Protein AF-A0A7X8SPI5-F1 (afdb_monomer_lite)

Radius of gyration: 16.57 Å; chains: 1; bounding box: 33×51×48 Å

Sequence (127 aa):
MKYSSLLLFLLISLSTVAQKKVIDFYYDGGRLSNGDDMVYDLLGDVNIHTPECVLTYIREQSTMKLDFIDDDLKEYNESLENLEAYLVEGEPEIVWRVKKDKSIFVRVYERDGQIYFAWHGRSFEVD

Structure (mmCIF, N/CA/C/O backbone):
data_AF-A0A7X8SPI5-F1
#
_entry.id   AF-A0A7X8SPI5-F1
#
loop_
_atom_site.group_PDB
_atom_site.id
_atom_site.type_symbol
_atom_site.label_atom_id
_atom_site.label_alt_id
_atom_site.label_comp_id
_atom_site.label_asym_id
_atom_site.label_entity_id
_atom_site.label_seq_id
_atom_site.pdbx_PDB_ins_code
_atom_site.Cartn_x
_atom_site.Cartn_y
_atom_site.Cartn_z
_atom_site.occupancy
_atom_site.B_iso_or_equiv
_atom_site.auth_seq_id
_atom_site.auth_comp_id
_atom_site.auth_asym_id
_atom_site.auth_atom_id
_atom_site.pdbx_PDB_model_num
ATOM 1 N N . MET A 1 1 ? -15.936 -35.532 27.360 1.00 39.00 1 MET A N 1
ATOM 2 C CA . MET A 1 1 ? -14.893 -35.107 26.401 1.00 39.00 1 MET A CA 1
ATOM 3 C C . MET A 1 1 ? -14.828 -33.586 26.442 1.00 39.00 1 MET A C 1
ATOM 5 O O . MET A 1 1 ? -15.798 -32.944 26.073 1.00 39.00 1 MET A O 1
ATOM 9 N N . LYS A 1 2 ? -13.769 -33.024 27.040 1.00 47.06 2 LYS A N 1
ATOM 10 C CA . LYS A 1 2 ? -13.609 -31.594 27.369 1.00 47.06 2 LYS A CA 1
ATOM 11 C C . LYS A 1 2 ? -12.467 -30.980 26.546 1.00 47.06 2 LYS A C 1
ATOM 13 O O . LYS A 1 2 ? -11.476 -30.597 27.134 1.00 47.06 2 LYS A O 1
ATOM 18 N N . TYR A 1 3 ? -12.573 -30.901 25.221 1.00 46.88 3 TYR A N 1
ATOM 19 C CA . TYR A 1 3 ? -11.623 -30.129 24.400 1.00 46.88 3 TYR A CA 1
ATOM 20 C C . TYR A 1 3 ? -12.291 -29.698 23.084 1.00 46.88 3 TYR A C 1
ATOM 22 O O . TYR A 1 3 ? -11.971 -30.225 22.029 1.00 46.88 3 TYR A O 1
ATOM 30 N N . SER A 1 4 ? -13.252 -28.769 23.135 1.00 43.62 4 SER A N 1
ATOM 31 C CA . SER A 1 4 ? -13.774 -28.120 21.910 1.00 43.62 4 SER A CA 1
ATOM 32 C C . SER A 1 4 ? -13.802 -26.593 21.965 1.00 43.62 4 SER A C 1
ATOM 34 O O . SER A 1 4 ? -13.942 -25.968 20.925 1.00 43.62 4 SER A O 1
ATOM 36 N N . SER A 1 5 ? -13.594 -25.964 23.127 1.00 47.56 5 SER A N 1
ATOM 37 C CA . SER A 1 5 ? -13.576 -24.493 23.224 1.00 47.56 5 SER A CA 1
ATOM 38 C C . SER A 1 5 ? -12.190 -23.864 23.065 1.00 47.56 5 SER A C 1
ATOM 40 O O . SER A 1 5 ? -12.100 -22.645 22.979 1.00 47.56 5 SER A O 1
ATOM 42 N N . LEU A 1 6 ? -11.113 -24.657 23.008 1.00 40.03 6 LEU A N 1
ATOM 43 C CA . LEU A 1 6 ? -9.755 -24.112 22.873 1.00 40.03 6 LEU A CA 1
ATOM 44 C C . LEU A 1 6 ? -9.386 -23.763 21.419 1.00 40.03 6 LEU A C 1
ATOM 46 O O . LEU A 1 6 ? -8.521 -22.923 21.206 1.00 40.03 6 LEU A O 1
ATOM 50 N N . LEU A 1 7 ? -10.057 -24.357 20.421 1.00 41.19 7 LEU A N 1
ATOM 51 C CA . LEU A 1 7 ? -9.767 -24.086 19.005 1.00 41.19 7 LEU A CA 1
ATOM 52 C C . LEU A 1 7 ? -10.363 -22.761 18.501 1.00 41.19 7 LEU A C 1
ATOM 54 O O . LEU A 1 7 ? -9.842 -22.188 17.552 1.00 41.19 7 LEU A O 1
ATOM 58 N N . LEU A 1 8 ? -11.420 -22.248 19.142 1.00 39.81 8 LEU A N 1
ATOM 59 C CA . LEU A 1 8 ? -12.088 -21.021 18.689 1.00 39.81 8 LEU A CA 1
ATOM 60 C C . LEU A 1 8 ? -11.321 -19.743 19.081 1.00 39.81 8 LEU A C 1
ATOM 62 O O . LEU A 1 8 ? -11.453 -18.727 18.414 1.00 39.81 8 LEU A O 1
ATOM 66 N N . PHE A 1 9 ? -10.483 -19.794 20.123 1.00 42.25 9 PHE A N 1
ATOM 67 C CA . PHE A 1 9 ? -9.658 -18.651 20.543 1.00 42.25 9 PHE A CA 1
ATOM 68 C C . PHE A 1 9 ? -8.334 -18.527 19.776 1.00 42.25 9 PHE A C 1
ATOM 70 O O . PHE A 1 9 ? -7.782 -17.433 19.709 1.00 42.25 9 PHE A O 1
ATOM 77 N N . LEU A 1 10 ? -7.844 -19.612 19.166 1.00 38.88 10 LEU A N 1
ATOM 78 C CA . LEU A 1 10 ? -6.614 -19.595 18.364 1.00 38.88 10 LEU A CA 1
ATOM 79 C C . LEU A 1 10 ? -6.824 -19.013 16.957 1.00 38.88 10 LEU A C 1
ATOM 81 O O . LEU A 1 10 ? -5.903 -18.430 16.395 1.00 38.88 10 LEU A O 1
ATOM 85 N N . LEU A 1 11 ? -8.037 -19.119 16.405 1.00 39.22 11 LEU A N 1
ATOM 86 C CA . LEU A 1 11 ? -8.366 -18.568 15.084 1.00 39.22 11 LEU A CA 1
ATOM 87 C C . LEU A 1 11 ? -8.586 -17.045 15.105 1.00 39.22 11 LEU A C 1
ATOM 89 O O . LEU A 1 11 ? -8.390 -16.391 14.089 1.00 39.22 11 LEU A O 1
ATOM 93 N N . ILE A 1 12 ? -8.927 -16.467 16.262 1.00 48.84 12 ILE A N 1
ATOM 94 C CA . ILE A 1 12 ? -9.118 -15.012 16.415 1.00 48.84 12 ILE A CA 1
ATOM 95 C C . ILE A 1 12 ? -7.776 -14.299 16.666 1.00 48.84 12 ILE A C 1
ATOM 97 O O . ILE A 1 12 ? -7.634 -13.117 16.375 1.00 48.84 12 ILE A O 1
ATOM 101 N N . SER A 1 13 ? -6.759 -14.983 17.206 1.00 46.06 13 SER A N 1
ATOM 102 C CA . SER A 1 13 ? -5.503 -14.317 17.585 1.00 46.06 13 SER A CA 1
ATOM 103 C C . SER A 1 13 ? -4.569 -14.009 16.415 1.00 46.06 13 SER A C 1
ATOM 105 O O . SER A 1 13 ? -3.746 -13.110 16.537 1.00 46.06 13 SER A O 1
ATOM 107 N N . LEU A 1 14 ? -4.664 -14.744 15.304 1.00 49.81 14 LEU A N 1
ATOM 108 C CA . LEU A 1 14 ? -3.844 -14.481 14.113 1.00 49.81 14 LEU A CA 1
ATOM 109 C C . LEU A 1 14 ? -4.407 -13.313 13.295 1.00 49.81 14 LEU A C 1
ATOM 111 O O . LEU A 1 14 ? -3.639 -12.461 12.851 1.00 49.81 14 LEU A O 1
ATOM 115 N N . SER A 1 15 ? -5.738 -13.208 13.189 1.00 58.47 15 SER A N 1
ATOM 116 C CA . SER A 1 15 ? -6.378 -12.106 12.466 1.00 58.47 15 SER A CA 1
ATOM 117 C C . SER A 1 15 ? -6.072 -10.752 13.115 1.00 58.47 15 SER A C 1
ATOM 119 O O . SER A 1 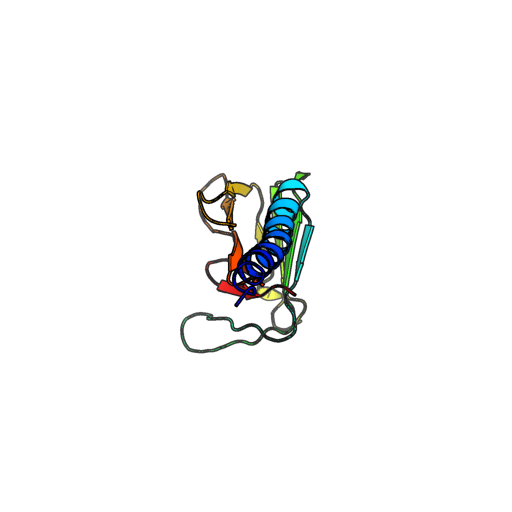15 ? -5.850 -9.775 12.415 1.00 58.47 15 SER A O 1
ATOM 121 N N . THR A 1 16 ? -5.958 -10.664 14.446 1.00 71.00 16 THR A N 1
ATOM 122 C CA . THR A 1 16 ? -5.741 -9.367 15.114 1.00 71.00 16 THR A CA 1
ATOM 123 C C . THR A 1 16 ? -4.385 -8.733 14.822 1.00 71.00 16 THR A C 1
ATOM 125 O O . THR A 1 16 ? -4.307 -7.508 14.796 1.00 71.00 16 THR A O 1
ATOM 128 N N . VAL A 1 17 ? -3.321 -9.509 14.593 1.00 79.88 17 VAL A N 1
ATOM 129 C CA . VAL A 1 17 ? -1.982 -8.944 14.342 1.00 79.88 17 VAL A CA 1
ATOM 130 C C . VAL A 1 17 ? -1.915 -8.320 12.954 1.00 79.88 17 VAL A C 1
ATOM 132 O O . VAL A 1 17 ? -1.510 -7.164 12.826 1.00 79.88 17 VAL A O 1
ATOM 135 N N . ALA A 1 18 ? -2.354 -9.055 11.931 1.00 77.69 18 ALA A N 1
ATOM 136 C CA . ALA A 1 18 ? -2.390 -8.557 10.563 1.00 77.69 18 ALA A CA 1
ATOM 137 C C . ALA A 1 18 ? -3.339 -7.353 10.443 1.00 77.69 18 ALA A C 1
ATOM 139 O O . ALA A 1 18 ? -2.943 -6.300 9.948 1.00 77.69 18 ALA A O 1
ATOM 140 N N . GLN A 1 19 ? -4.536 -7.447 11.027 1.00 79.12 19 GLN A N 1
ATOM 141 C CA . GLN A 1 19 ? -5.499 -6.343 11.085 1.00 79.12 19 GLN A CA 1
ATOM 142 C C . GLN A 1 19 ? -4.941 -5.118 11.813 1.00 79.12 19 GLN A C 1
ATOM 144 O O . GLN A 1 19 ? -5.114 -3.989 11.356 1.00 79.12 19 GLN A O 1
ATOM 149 N N . LYS A 1 20 ? -4.218 -5.322 12.920 1.00 83.50 20 LYS A N 1
ATOM 150 C CA . LYS A 1 20 ? -3.538 -4.234 13.622 1.00 83.50 20 LYS A CA 1
ATOM 151 C C . LYS A 1 20 ? -2.463 -3.594 12.741 1.00 83.50 20 LYS A C 1
ATOM 153 O O . LYS A 1 20 ? -2.427 -2.376 12.679 1.00 83.50 20 LYS A O 1
ATOM 158 N N . LYS A 1 21 ? -1.640 -4.369 12.025 1.00 83.94 21 LYS A N 1
ATOM 159 C CA . LYS A 1 21 ? -0.607 -3.837 11.109 1.00 83.94 21 LYS A CA 1
ATOM 160 C C . LYS A 1 21 ? -1.233 -3.021 9.967 1.00 83.94 21 LYS A C 1
ATOM 162 O O . LYS A 1 21 ? -0.700 -1.969 9.629 1.00 83.94 21 LYS A O 1
ATOM 167 N N . VAL A 1 22 ? -2.393 -3.431 9.441 1.00 83.62 22 VAL A N 1
ATOM 168 C CA . VAL A 1 22 ? -3.172 -2.640 8.466 1.00 83.62 22 VAL A CA 1
ATOM 169 C C . VAL A 1 22 ? -3.635 -1.305 9.071 1.00 83.62 22 VAL A C 1
ATOM 171 O O . VAL A 1 22 ? -3.433 -0.247 8.475 1.00 83.62 22 VAL A O 1
ATOM 174 N N . ILE A 1 23 ? -4.213 -1.335 10.274 1.00 83.81 23 ILE A N 1
ATOM 175 C CA . ILE A 1 23 ? -4.689 -0.134 10.979 1.00 83.81 23 ILE A CA 1
ATOM 176 C C . ILE A 1 23 ? -3.529 0.808 11.337 1.00 83.81 23 ILE A C 1
ATOM 178 O O . ILE 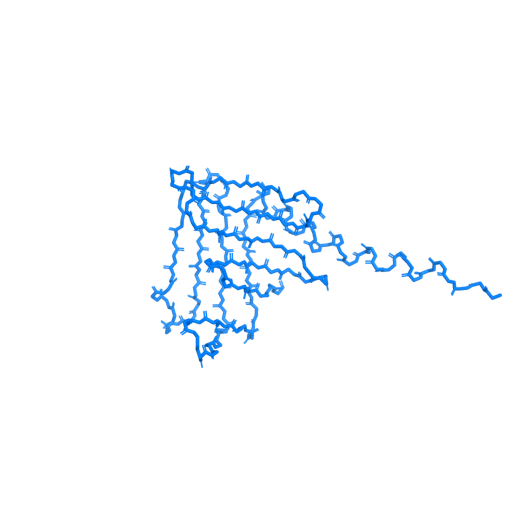A 1 23 ? -3.627 2.015 11.106 1.00 83.81 23 ILE A O 1
ATOM 182 N N . ASP A 1 24 ? -2.431 0.268 11.866 1.00 86.75 24 ASP A N 1
ATOM 183 C CA . ASP A 1 24 ? -1.219 1.017 12.206 1.00 86.75 24 ASP A CA 1
ATOM 184 C C . ASP A 1 24 ? -0.660 1.707 10.950 1.00 86.75 24 ASP A C 1
ATOM 186 O O . ASP A 1 24 ? -0.370 2.898 10.987 1.00 86.75 24 ASP A O 1
ATOM 190 N N . PHE A 1 25 ? -0.605 1.017 9.802 1.00 87.00 25 PHE A N 1
ATOM 191 C CA . PHE A 1 25 ? -0.140 1.605 8.540 1.00 87.00 25 PHE A CA 1
ATOM 192 C C . PHE A 1 25 ? -0.966 2.830 8.115 1.00 87.00 25 PHE A C 1
ATOM 194 O O . PHE A 1 25 ? -0.427 3.791 7.569 1.00 87.00 25 PHE A O 1
ATOM 201 N N . TYR A 1 26 ? -2.271 2.847 8.390 1.00 84.94 26 TYR A N 1
ATOM 202 C CA . TYR A 1 26 ? -3.117 4.007 8.104 1.00 84.94 26 TYR A CA 1
ATOM 203 C C . TYR A 1 26 ? -2.911 5.170 9.073 1.00 84.94 26 TYR A C 1
ATOM 205 O O . TYR A 1 26 ? -2.816 6.323 8.638 1.00 84.94 26 TYR A O 1
ATOM 213 N N . TYR A 1 27 ? -2.856 4.892 10.376 1.00 84.69 27 TYR A N 1
ATOM 214 C CA . TYR A 1 27 ? -2.731 5.944 11.382 1.00 84.69 27 TYR A CA 1
ATOM 215 C C . TYR A 1 27 ? -1.309 6.474 11.517 1.00 84.69 27 TYR A C 1
ATOM 217 O O . TYR A 1 27 ? -1.140 7.666 11.746 1.00 84.69 27 TYR A O 1
ATOM 225 N N . ASP A 1 28 ? -0.291 5.654 11.322 1.00 88.38 28 ASP A N 1
ATOM 226 C CA . ASP A 1 28 ? 1.096 6.054 11.559 1.00 88.38 28 ASP A CA 1
ATOM 227 C C . ASP A 1 28 ? 1.860 6.273 10.247 1.00 88.38 28 ASP A C 1
ATOM 229 O O . ASP A 1 28 ? 2.935 6.874 10.234 1.00 88.38 28 ASP A O 1
ATOM 233 N N . GLY A 1 29 ? 1.277 5.860 9.117 1.00 87.00 29 GLY A N 1
ATOM 234 C CA . GLY A 1 29 ? 2.030 5.683 7.885 1.00 87.00 29 GLY A CA 1
ATOM 235 C C . GLY A 1 29 ? 2.939 4.462 7.988 1.00 87.00 29 GLY A C 1
ATOM 236 O O . GLY A 1 29 ? 2.799 3.619 8.873 1.00 87.00 29 GLY A O 1
ATOM 237 N N . GLY A 1 30 ? 3.906 4.369 7.082 1.00 89.88 30 GLY A N 1
ATOM 238 C CA . GLY A 1 30 ? 4.942 3.348 7.175 1.00 89.88 30 GLY A CA 1
ATOM 239 C C . GLY A 1 30 ? 5.285 2.721 5.841 1.00 89.88 30 GLY A C 1
ATOM 240 O O . GLY A 1 30 ? 5.124 3.332 4.782 1.00 89.88 30 GLY A O 1
ATOM 241 N N . ARG A 1 31 ? 5.819 1.503 5.917 1.00 91.69 31 ARG A N 1
ATOM 242 C CA . ARG A 1 31 ? 6.339 0.748 4.780 1.00 91.69 31 ARG A CA 1
ATOM 243 C C . ARG A 1 31 ? 5.826 -0.684 4.841 1.00 91.69 31 ARG A C 1
ATOM 245 O O . ARG A 1 31 ? 5.898 -1.306 5.899 1.00 91.69 31 ARG A O 1
ATOM 252 N N . LEU A 1 32 ? 5.339 -1.181 3.714 1.00 88.00 32 LEU A N 1
ATOM 253 C CA . LEU A 1 32 ? 5.026 -2.587 3.484 1.00 88.00 32 LEU A CA 1
ATOM 254 C C . LEU A 1 32 ? 5.891 -3.061 2.322 1.00 88.00 32 LEU A C 1
ATOM 256 O O . LEU A 1 32 ? 6.047 -2.336 1.343 1.00 88.00 32 LEU A O 1
ATOM 260 N N . SER A 1 33 ? 6.464 -4.246 2.443 1.00 85.44 33 SER A N 1
ATOM 261 C CA . SER A 1 33 ? 7.259 -4.880 1.396 1.00 85.44 33 SER A CA 1
ATOM 262 C C . SER A 1 33 ? 6.764 -6.298 1.196 1.00 85.44 33 SER A C 1
ATOM 264 O O . SER A 1 33 ? 6.395 -6.951 2.171 1.00 85.44 33 SER A O 1
ATOM 266 N N . ASN A 1 34 ? 6.766 -6.768 -0.039 1.00 78.56 34 ASN A N 1
ATOM 267 C CA . ASN A 1 34 ? 6.653 -8.197 -0.296 1.00 78.56 34 ASN A CA 1
ATOM 268 C C . ASN A 1 34 ? 8.024 -8.871 -0.293 1.00 78.56 34 ASN A C 1
ATOM 270 O O . ASN A 1 34 ? 9.026 -8.206 -0.568 1.00 78.56 34 ASN A O 1
ATOM 274 N N . GLY A 1 35 ? 8.024 -10.179 -0.054 1.00 62.62 35 GLY A N 1
ATOM 275 C CA . GLY A 1 35 ? 9.136 -11.080 -0.336 1.00 62.62 35 GLY A CA 1
ATOM 276 C C . GLY A 1 35 ? 9.033 -11.786 -1.685 1.00 62.62 35 GLY A C 1
ATOM 277 O O . GLY A 1 35 ? 8.072 -11.593 -2.435 1.00 62.62 35 GLY A O 1
ATOM 278 N N . ASP A 1 36 ? 10.046 -12.623 -1.931 1.00 50.00 36 ASP A N 1
ATOM 279 C CA . ASP A 1 36 ? 10.581 -13.140 -3.207 1.00 50.00 36 ASP A CA 1
ATOM 280 C C . ASP A 1 36 ? 9.615 -13.733 -4.257 1.00 50.00 36 ASP A C 1
ATOM 282 O O . ASP A 1 36 ? 10.063 -14.071 -5.350 1.00 50.00 36 ASP A O 1
ATOM 286 N N . ASP A 1 37 ? 8.310 -13.851 -4.011 1.00 50.62 37 ASP A N 1
ATOM 287 C CA . ASP A 1 37 ? 7.380 -14.422 -4.988 1.00 50.62 37 ASP A CA 1
ATOM 288 C C . ASP A 1 37 ? 6.028 -13.704 -5.002 1.00 50.62 37 ASP A C 1
ATOM 290 O O . ASP A 1 37 ? 5.126 -13.986 -4.214 1.00 50.62 37 ASP A O 1
ATOM 294 N N . MET A 1 38 ? 5.843 -12.815 -5.979 1.00 52.81 38 MET A N 1
ATOM 295 C CA . MET A 1 38 ? 4.527 -12.261 -6.295 1.00 52.81 38 MET A CA 1
ATOM 296 C C . MET A 1 38 ? 4.248 -12.212 -7.787 1.00 52.81 38 MET A C 1
ATOM 298 O O . MET A 1 38 ? 5.079 -11.784 -8.587 1.00 52.81 38 MET A O 1
ATOM 302 N N . VAL A 1 39 ? 3.020 -12.594 -8.138 1.00 49.53 39 VAL A N 1
ATOM 303 C CA . VAL A 1 39 ? 2.529 -12.691 -9.512 1.00 49.53 39 VAL A CA 1
ATOM 304 C C . VAL A 1 39 ? 1.840 -11.393 -9.932 1.00 49.53 39 VAL A C 1
ATOM 306 O O . VAL A 1 39 ? 0.808 -11.014 -9.378 1.00 49.53 39 VAL A O 1
ATOM 309 N N . TYR A 1 40 ? 2.380 -10.734 -10.957 1.00 53.12 40 TYR A N 1
ATOM 310 C CA . TYR A 1 40 ? 1.740 -9.607 -11.635 1.00 53.12 40 TYR A CA 1
ATOM 311 C C . TYR A 1 40 ? 0.919 -10.101 -12.826 1.00 53.12 40 TYR A C 1
ATOM 313 O O . TYR A 1 40 ? 1.456 -10.804 -13.676 1.00 53.12 40 TYR A O 1
ATOM 321 N N . ASP A 1 41 ? -0.331 -9.643 -12.953 1.00 47.59 41 ASP A N 1
ATOM 322 C CA . ASP A 1 41 ? -1.053 -9.678 -14.231 1.00 47.59 41 ASP A CA 1
ATOM 323 C C . ASP A 1 41 ? -0.954 -8.293 -14.896 1.00 47.59 41 ASP A C 1
ATOM 325 O O . ASP A 1 41 ? -1.647 -7.319 -14.563 1.00 47.59 41 ASP A O 1
ATOM 329 N N . LEU A 1 42 ? 0.024 -8.173 -15.791 1.00 51.31 42 LEU A N 1
ATOM 330 C CA . LEU A 1 42 ? 0.249 -7.016 -16.647 1.00 51.31 42 LEU A CA 1
ATOM 331 C C . LEU A 1 42 ? -0.358 -7.330 -18.014 1.00 51.31 42 LEU A C 1
ATOM 333 O O . LEU A 1 42 ? 0.334 -7.729 -18.942 1.00 51.31 42 LEU A O 1
ATOM 337 N N . LEU A 1 43 ? -1.668 -7.114 -18.136 1.00 45.88 43 LEU A N 1
ATOM 338 C CA . LEU A 1 43 ? -2.378 -7.128 -19.419 1.00 45.88 43 LEU A CA 1
ATOM 339 C C . LEU A 1 43 ? -2.474 -8.512 -20.093 1.00 45.88 43 LEU A C 1
ATOM 341 O O . LEU A 1 43 ? -2.490 -8.592 -21.320 1.00 45.88 43 LEU A O 1
ATOM 345 N N . GLY A 1 44 ? -2.662 -9.573 -19.301 1.00 46.50 44 GLY A N 1
ATOM 346 C CA . GLY A 1 44 ? -3.481 -10.705 -19.726 1.00 46.50 44 GLY A CA 1
ATOM 347 C C . GLY A 1 44 ? -2.792 -11.887 -20.395 1.00 46.50 44 GLY A C 1
ATOM 348 O O . GLY A 1 44 ? -3.477 -12.550 -21.158 1.00 46.50 44 GLY A O 1
ATOM 349 N N . ASP A 1 45 ? -1.511 -12.172 -20.127 1.00 47.59 45 ASP A N 1
ATOM 350 C CA . ASP A 1 45 ? -0.952 -13.531 -20.346 1.00 47.59 45 ASP A CA 1
ATOM 351 C C . ASP A 1 45 ? 0.478 -13.760 -19.793 1.00 47.59 45 ASP A C 1
ATOM 353 O O . ASP A 1 45 ? 1.082 -14.802 -20.055 1.00 47.59 45 ASP A O 1
ATOM 357 N N . VAL A 1 46 ? 1.063 -12.831 -19.019 1.00 44.59 46 VAL A N 1
ATOM 358 C CA . VAL A 1 46 ? 2.437 -12.995 -18.504 1.00 44.59 46 VAL A CA 1
ATOM 359 C C . VAL A 1 46 ? 2.503 -12.707 -17.008 1.00 44.59 46 VAL A C 1
ATOM 361 O O . VAL A 1 46 ? 2.409 -11.558 -16.584 1.00 44.59 46 VAL A O 1
ATOM 364 N N . ASN A 1 47 ? 2.722 -13.772 -16.231 1.00 52.16 47 ASN A N 1
ATOM 365 C CA . ASN A 1 47 ? 3.113 -13.703 -14.827 1.00 52.16 47 ASN A CA 1
ATOM 366 C C . ASN A 1 47 ? 4.528 -13.122 -14.751 1.00 52.16 47 ASN A C 1
ATOM 368 O O . ASN A 1 47 ? 5.506 -13.835 -14.980 1.00 52.16 47 ASN A O 1
ATOM 372 N N . ILE A 1 48 ? 4.647 -11.830 -14.462 1.00 49.22 48 ILE A N 1
ATOM 373 C CA . ILE A 1 48 ? 5.948 -11.248 -14.128 1.00 49.22 48 ILE A CA 1
ATOM 374 C C . ILE A 1 48 ? 6.149 -11.471 -12.633 1.00 49.22 48 ILE A C 1
ATOM 376 O O . ILE A 1 48 ? 5.344 -11.009 -11.826 1.00 49.22 48 ILE A O 1
ATOM 380 N N . HIS A 1 49 ? 7.186 -12.228 -12.284 1.00 56.94 49 HIS A N 1
ATOM 381 C CA . HIS A 1 49 ? 7.655 -12.354 -10.910 1.00 56.94 49 HIS A CA 1
ATOM 382 C C . HIS A 1 49 ? 8.487 -11.111 -10.597 1.00 56.94 49 HIS A C 1
ATOM 384 O O . HIS A 1 49 ? 9.448 -10.836 -11.315 1.00 56.94 49 HIS A O 1
ATOM 390 N N . THR A 1 50 ? 8.117 -10.355 -9.561 1.00 61.62 50 THR A N 1
ATOM 391 C CA . THR A 1 50 ? 9.027 -9.357 -8.983 1.00 61.62 50 THR A CA 1
ATOM 392 C C . THR A 1 50 ? 9.591 -9.909 -7.678 1.00 61.62 50 THR A C 1
ATOM 394 O O . THR A 1 50 ? 8.801 -10.397 -6.866 1.00 61.62 50 THR A O 1
ATOM 397 N N . PRO A 1 51 ? 10.910 -9.825 -7.446 1.00 62.41 51 PRO A N 1
ATOM 398 C CA . PRO A 1 51 ? 11.480 -10.247 -6.174 1.00 62.41 51 PRO A CA 1
ATOM 399 C C . PRO A 1 51 ? 11.044 -9.318 -5.034 1.00 62.41 51 PRO A C 1
ATOM 401 O O . PRO A 1 51 ? 10.712 -9.781 -3.952 1.00 62.41 51 PRO A O 1
ATOM 404 N N . GLU A 1 52 ? 10.978 -7.999 -5.270 1.00 78.94 52 GLU A N 1
ATOM 405 C CA . GLU A 1 52 ? 10.787 -7.024 -4.189 1.00 78.94 52 GLU A CA 1
ATOM 406 C C . GLU A 1 52 ? 10.153 -5.702 -4.666 1.00 78.94 52 GLU A C 1
ATOM 408 O O . GLU A 1 52 ? 10.679 -4.977 -5.520 1.00 78.94 52 GLU A O 1
ATOM 413 N N . CYS A 1 53 ? 9.039 -5.347 -4.035 1.00 84.75 53 CYS A N 1
ATOM 414 C CA . CYS A 1 53 ? 8.300 -4.105 -4.184 1.00 84.75 53 CYS A CA 1
ATOM 415 C C . CYS A 1 53 ? 7.943 -3.543 -2.800 1.00 84.75 53 CYS A C 1
ATOM 417 O O . CYS A 1 53 ? 7.583 -4.265 -1.868 1.00 84.75 53 CYS A O 1
ATOM 419 N N . VAL A 1 54 ? 8.045 -2.224 -2.655 1.00 89.56 54 VAL A N 1
ATOM 420 C CA . VAL A 1 54 ? 7.835 -1.510 -1.399 1.00 89.56 54 VAL A CA 1
ATOM 421 C C . VAL A 1 54 ? 6.753 -0.457 -1.577 1.00 89.56 54 VAL A C 1
ATOM 423 O O . VAL A 1 54 ? 6.907 0.495 -2.341 1.00 89.56 54 VAL A O 1
ATOM 426 N N . LEU A 1 55 ? 5.685 -0.580 -0.793 1.00 91.62 55 LEU A N 1
ATOM 427 C CA . LEU A 1 55 ? 4.676 0.453 -0.627 1.00 91.62 55 LEU A CA 1
ATOM 428 C C . LEU A 1 55 ? 5.026 1.333 0.574 1.00 91.62 55 LEU A C 1
ATOM 430 O O . LEU A 1 55 ? 5.107 0.857 1.706 1.00 91.62 55 LEU A O 1
ATOM 434 N N . THR A 1 56 ? 5.191 2.633 0.348 1.00 94.25 56 THR A N 1
ATOM 435 C CA . THR A 1 56 ? 5.463 3.616 1.405 1.00 94.25 56 THR A CA 1
ATOM 436 C C . THR A 1 56 ? 4.326 4.621 1.502 1.00 94.25 56 THR A C 1
ATOM 438 O O . THR A 1 56 ? 4.022 5.294 0.520 1.00 94.25 56 THR A O 1
ATOM 441 N N . TYR A 1 57 ? 3.739 4.781 2.689 1.00 93.75 57 TYR A N 1
ATOM 442 C CA . TYR A 1 57 ? 2.751 5.823 2.968 1.00 93.75 57 TYR A CA 1
ATOM 443 C C . TYR A 1 57 ? 3.317 6.882 3.915 1.00 93.75 57 TYR A C 1
ATOM 445 O O . TYR A 1 57 ? 3.686 6.587 5.053 1.00 93.75 57 TYR A O 1
ATOM 453 N N . ILE A 1 58 ? 3.344 8.134 3.454 1.00 92.50 58 ILE A N 1
ATOM 454 C CA . ILE A 1 58 ? 3.759 9.296 4.241 1.00 92.50 58 ILE A CA 1
ATOM 455 C C . ILE A 1 58 ? 2.504 10.079 4.631 1.00 92.50 58 ILE A C 1
ATOM 457 O O . ILE A 1 58 ? 2.018 10.936 3.885 1.00 92.50 58 ILE A O 1
ATOM 461 N N . ARG A 1 59 ? 1.972 9.783 5.822 1.00 88.75 59 ARG A N 1
ATOM 462 C CA . ARG A 1 59 ? 0.695 10.327 6.310 1.00 88.75 59 ARG A CA 1
ATOM 463 C C . ARG A 1 59 ? 0.650 11.852 6.314 1.00 88.75 59 ARG A C 1
ATOM 465 O O . ARG A 1 59 ? -0.304 12.430 5.797 1.00 88.75 59 ARG A O 1
ATOM 472 N N . GLU A 1 60 ? 1.682 12.498 6.853 1.00 90.00 60 GLU A N 1
ATOM 473 C CA . GLU A 1 60 ? 1.755 13.965 6.968 1.00 90.00 60 GLU A CA 1
ATOM 474 C C . GLU A 1 60 ? 1.666 14.672 5.610 1.00 90.00 60 GLU A C 1
ATOM 476 O O . GLU A 1 60 ? 1.159 15.787 5.518 1.00 90.00 60 GLU A O 1
ATOM 481 N N . GLN A 1 61 ? 2.115 14.000 4.548 1.00 90.81 61 GLN A N 1
ATOM 482 C CA . GLN A 1 61 ? 2.119 14.521 3.182 1.00 90.81 61 GLN A CA 1
ATOM 483 C C . GLN A 1 61 ? 0.911 14.037 2.370 1.00 90.81 61 GLN A C 1
ATOM 485 O O . GLN A 1 61 ? 0.642 14.559 1.293 1.00 90.81 61 GLN A O 1
ATOM 490 N N . SER A 1 62 ? 0.143 13.068 2.887 1.00 89.31 62 SER A N 1
ATOM 491 C CA . SER A 1 62 ? -0.901 12.365 2.129 1.00 89.31 62 SER A CA 1
ATOM 492 C C . SER A 1 62 ? -0.378 11.816 0.793 1.00 89.31 62 SER A C 1
ATOM 494 O O . SER A 1 62 ? -1.075 11.878 -0.224 1.00 89.31 62 SER A O 1
ATOM 496 N N . THR A 1 63 ? 0.846 11.285 0.825 1.00 92.12 63 THR A N 1
ATOM 497 C CA . THR A 1 63 ? 1.575 10.774 -0.341 1.00 92.12 63 THR A CA 1
ATOM 498 C C . THR A 1 63 ? 1.828 9.287 -0.179 1.00 92.12 63 THR A C 1
ATOM 500 O O . THR A 1 63 ? 2.179 8.833 0.913 1.00 92.12 63 THR A O 1
ATOM 503 N N . MET A 1 64 ? 1.669 8.533 -1.260 1.00 93.44 64 MET A N 1
ATOM 504 C CA . MET A 1 64 ? 1.990 7.115 -1.312 1.00 93.44 64 MET A CA 1
ATOM 505 C C . MET A 1 64 ? 2.904 6.816 -2.486 1.00 93.44 64 MET A C 1
ATOM 507 O O . MET A 1 64 ? 2.705 7.347 -3.574 1.00 93.44 64 MET A O 1
ATOM 511 N N . LYS A 1 65 ? 3.893 5.962 -2.258 1.00 93.00 65 LYS A N 1
ATOM 512 C CA . LYS A 1 65 ? 4.906 5.617 -3.246 1.00 93.00 65 LYS A CA 1
ATOM 513 C C . LYS A 1 65 ? 5.010 4.109 -3.392 1.00 93.00 65 LYS A C 1
ATOM 515 O O . LYS A 1 65 ? 5.042 3.410 -2.380 1.00 93.00 65 LYS A O 1
ATOM 520 N N . LEU A 1 66 ? 5.082 3.653 -4.635 1.00 90.31 66 LEU A N 1
ATOM 521 C CA . LEU A 1 66 ? 5.402 2.287 -5.009 1.00 90.31 66 LEU A CA 1
ATOM 522 C C . LEU A 1 66 ? 6.819 2.266 -5.586 1.00 90.31 66 LEU A C 1
ATOM 524 O O . LEU A 1 66 ? 7.095 2.948 -6.574 1.00 90.31 66 LEU A O 1
ATOM 528 N N . ASP A 1 67 ? 7.704 1.505 -4.954 1.00 90.19 67 ASP A N 1
ATOM 529 C CA . ASP A 1 67 ? 9.089 1.334 -5.381 1.00 90.19 67 ASP A CA 1
ATOM 530 C C . ASP A 1 67 ? 9.375 -0.138 -5.674 1.00 90.19 67 ASP A C 1
ATOM 532 O O . ASP A 1 67 ? 9.331 -0.972 -4.774 1.00 90.19 67 ASP A O 1
ATOM 536 N N . PHE A 1 68 ? 9.726 -0.447 -6.914 1.00 86.31 68 PHE A N 1
ATOM 537 C CA . PHE A 1 68 ? 10.358 -1.698 -7.304 1.00 86.31 68 PHE A CA 1
ATOM 538 C C . PHE A 1 68 ? 11.857 -1.612 -7.023 1.00 86.31 68 PHE A C 1
ATOM 540 O O . PHE A 1 68 ? 12.519 -0.633 -7.393 1.00 86.31 68 PHE A O 1
ATOM 547 N N . ILE A 1 69 ? 12.388 -2.624 -6.337 1.00 83.25 69 ILE A N 1
ATOM 5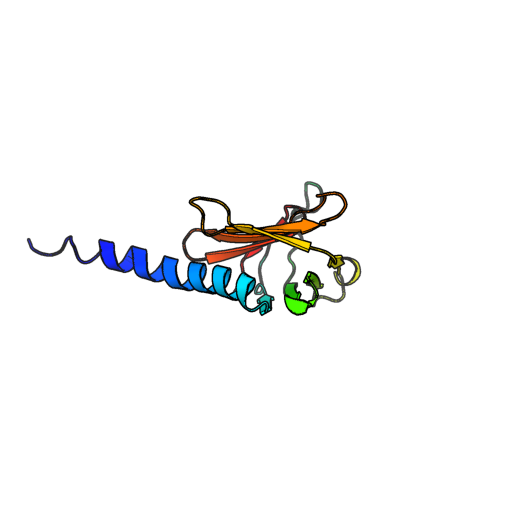48 C CA . ILE A 1 69 ? 13.823 -2.711 -6.042 1.00 83.25 69 ILE A CA 1
ATOM 549 C C . ILE A 1 69 ? 14.589 -3.241 -7.257 1.00 83.25 69 ILE A C 1
ATOM 551 O O . ILE A 1 69 ? 15.702 -2.780 -7.516 1.00 83.25 69 ILE A O 1
ATOM 555 N N . ASP A 1 70 ? 13.967 -4.144 -8.018 1.00 80.12 70 ASP A N 1
ATOM 556 C CA . ASP A 1 70 ? 14.495 -4.681 -9.270 1.00 80.12 70 ASP A CA 1
ATOM 557 C C . ASP A 1 70 ? 14.709 -3.567 -10.308 1.00 80.12 70 ASP A C 1
ATOM 559 O O . ASP A 1 70 ? 13.789 -2.809 -10.634 1.00 80.12 70 ASP A O 1
ATOM 563 N N . ASP A 1 71 ? 15.935 -3.478 -10.827 1.00 77.56 71 ASP A N 1
ATOM 564 C CA . ASP A 1 71 ? 16.341 -2.484 -11.819 1.00 77.56 71 ASP A CA 1
ATOM 565 C C . ASP A 1 71 ? 15.498 -2.568 -13.098 1.00 77.56 71 ASP A C 1
ATOM 567 O O . ASP A 1 71 ? 15.183 -1.524 -13.677 1.00 77.56 71 ASP A O 1
ATOM 571 N N . ASP A 1 72 ? 15.070 -3.772 -13.489 1.00 78.88 72 ASP A N 1
ATOM 572 C CA . ASP A 1 72 ? 14.272 -3.999 -14.698 1.00 78.88 72 ASP A CA 1
ATOM 573 C C . ASP A 1 72 ? 12.835 -3.466 -14.559 1.00 78.88 72 ASP A C 1
ATOM 575 O O . ASP A 1 72 ? 12.148 -3.239 -15.556 1.00 78.88 72 ASP A O 1
ATOM 579 N N . LEU A 1 73 ? 12.381 -3.222 -13.325 1.00 78.38 73 LEU A N 1
ATOM 580 C CA . LEU A 1 73 ? 11.025 -2.764 -13.018 1.00 78.38 73 LEU A CA 1
ATOM 581 C C . LEU A 1 73 ? 10.975 -1.338 -12.455 1.00 78.38 73 LEU A C 1
ATOM 583 O O . LEU A 1 73 ? 9.889 -0.815 -12.202 1.00 78.38 73 LEU A O 1
ATOM 587 N N . LYS A 1 74 ? 12.120 -0.655 -12.324 1.00 82.75 74 LYS A N 1
ATOM 588 C CA . LYS A 1 74 ? 12.187 0.727 -11.814 1.00 82.75 74 LYS A CA 1
ATOM 589 C C . LYS A 1 74 ? 11.362 1.731 -12.614 1.00 82.75 74 LYS A C 1
ATOM 591 O O . LYS A 1 74 ? 10.944 2.746 -12.059 1.00 82.75 74 LYS A O 1
ATOM 596 N N . GLU A 1 75 ? 11.127 1.479 -13.902 1.00 81.69 75 GLU A N 1
ATOM 597 C CA . GLU A 1 75 ? 10.277 2.337 -14.739 1.00 81.69 75 GLU A CA 1
ATOM 598 C C . GLU A 1 75 ? 8.804 2.349 -14.297 1.00 81.69 75 GLU A C 1
ATOM 600 O O . GLU A 1 75 ? 8.087 3.303 -14.597 1.00 81.69 75 GLU A O 1
ATOM 605 N N . TYR A 1 76 ? 8.370 1.335 -13.541 1.00 81.88 76 TYR A N 1
ATOM 606 C CA . TYR A 1 76 ? 7.022 1.233 -12.982 1.00 81.88 76 TYR A CA 1
ATOM 607 C C . TYR A 1 76 ? 6.888 1.894 -11.602 1.00 81.88 76 TYR A C 1
ATOM 609 O O . TYR A 1 76 ? 5.800 1.862 -11.022 1.00 81.88 76 TYR A O 1
ATOM 617 N N . ASN A 1 77 ? 7.955 2.505 -11.071 1.00 87.88 77 ASN A N 1
ATOM 618 C CA . ASN A 1 77 ? 7.882 3.264 -9.825 1.00 87.88 77 ASN A CA 1
ATOM 619 C C . ASN A 1 77 ? 6.925 4.445 -9.980 1.00 87.88 77 ASN A C 1
ATOM 621 O O . ASN A 1 77 ? 6.999 5.219 -10.936 1.00 87.88 77 ASN A O 1
ATOM 625 N N . GLU A 1 78 ? 6.058 4.629 -8.993 1.00 89.62 78 GLU A N 1
ATOM 626 C CA . GLU A 1 78 ? 5.010 5.640 -9.046 1.00 89.62 78 GLU A CA 1
ATOM 627 C C . GLU A 1 78 ? 4.851 6.317 -7.686 1.00 89.62 78 GLU A C 1
ATOM 629 O O . GLU A 1 78 ? 5.005 5.701 -6.631 1.00 89.62 78 GLU A O 1
ATOM 634 N N . SER A 1 79 ? 4.533 7.611 -7.709 1.00 91.44 79 SER A N 1
ATOM 635 C CA . SER A 1 79 ? 4.205 8.388 -6.519 1.00 91.44 79 SER A CA 1
ATOM 636 C C . SER A 1 79 ? 2.864 9.073 -6.725 1.00 91.44 79 SER A C 1
ATOM 638 O O . SER A 1 79 ? 2.673 9.813 -7.689 1.00 91.44 79 SER A O 1
ATOM 640 N N . LEU A 1 80 ? 1.947 8.842 -5.795 1.00 90.44 80 LEU A N 1
ATOM 641 C CA . LEU A 1 80 ? 0.630 9.453 -5.753 1.00 90.44 80 LEU A CA 1
ATOM 642 C C . LEU A 1 80 ? 0.569 10.454 -4.608 1.00 90.44 80 LEU A C 1
ATOM 644 O O . LEU A 1 80 ? 0.909 10.142 -3.470 1.00 90.44 80 LEU A O 1
ATOM 648 N N . GLU A 1 81 ? 0.077 11.648 -4.902 1.00 90.88 81 GLU A N 1
ATOM 649 C CA . GLU A 1 81 ? -0.067 12.734 -3.937 1.00 90.88 81 GLU A CA 1
ATOM 650 C C . GLU A 1 81 ? -1.537 13.106 -3.748 1.00 90.88 81 GLU A C 1
ATOM 652 O O . GLU A 1 81 ? -2.406 12.761 -4.553 1.00 90.88 81 GLU A O 1
ATOM 657 N N . ASN A 1 82 ? -1.818 13.887 -2.702 1.00 90.06 82 ASN A N 1
ATOM 658 C CA . ASN A 1 82 ? -3.160 14.388 -2.405 1.00 90.06 82 ASN A CA 1
ATOM 659 C C . ASN A 1 82 ? -4.186 13.260 -2.242 1.00 90.06 82 ASN A C 1
ATOM 661 O O . ASN A 1 82 ? -5.316 13.353 -2.727 1.00 90.06 82 ASN A O 1
ATOM 665 N N . LEU A 1 83 ? -3.798 12.200 -1.540 1.00 89.50 83 LEU A N 1
ATOM 666 C CA . LEU A 1 83 ? -4.669 11.065 -1.281 1.00 89.50 83 LEU A CA 1
ATOM 667 C C . LEU A 1 83 ? -5.664 11.367 -0.157 1.00 89.50 83 LEU A C 1
ATOM 669 O O . LEU A 1 83 ? -5.385 12.116 0.785 1.00 89.50 83 LEU A O 1
ATOM 673 N N . GLU A 1 84 ? -6.841 10.764 -0.247 1.00 90.12 84 GLU A N 1
ATOM 674 C CA . GLU A 1 84 ? -7.751 10.558 0.877 1.00 90.12 84 GLU A CA 1
ATOM 675 C C . GLU A 1 84 ? -7.975 9.065 1.067 1.00 90.12 84 GLU A C 1
ATOM 677 O O . GLU A 1 84 ? -7.970 8.316 0.089 1.00 90.12 84 GLU A O 1
ATOM 682 N N . ALA A 1 85 ? -8.187 8.652 2.313 1.00 89.94 85 ALA A N 1
ATOM 683 C CA . ALA A 1 85 ? -8.414 7.257 2.640 1.00 89.94 85 ALA A CA 1
ATOM 684 C C . ALA A 1 85 ? -9.665 7.037 3.475 1.00 89.94 85 ALA A C 1
ATOM 686 O O . ALA A 1 85 ? -10.088 7.915 4.233 1.00 89.94 85 ALA A O 1
ATOM 687 N N . TYR A 1 86 ? -10.238 5.850 3.320 1.00 87.19 86 TYR A N 1
ATOM 688 C CA . TYR A 1 86 ? -11.396 5.381 4.062 1.00 87.19 86 TYR A CA 1
ATOM 689 C C . TYR A 1 86 ? -11.231 3.905 4.431 1.00 87.19 86 TYR A C 1
ATOM 691 O O . TYR A 1 86 ? -10.555 3.150 3.733 1.00 87.19 86 TYR A O 1
ATOM 699 N N . LEU A 1 87 ? -11.851 3.525 5.547 1.00 85.38 87 LEU A N 1
ATOM 700 C CA . LEU A 1 87 ? -11.968 2.137 5.985 1.00 85.38 87 LEU A CA 1
ATOM 701 C C . LEU A 1 87 ? -13.163 1.490 5.281 1.00 85.38 87 LEU A C 1
ATOM 703 O O . LEU A 1 87 ? -14.205 2.136 5.126 1.00 85.38 87 LEU A O 1
ATOM 707 N N . VAL A 1 88 ? -13.025 0.229 4.881 1.00 84.94 88 VAL A N 1
ATOM 708 C CA . VAL A 1 88 ? -14.142 -0.562 4.352 1.00 84.94 88 VAL A CA 1
ATOM 709 C C . VAL A 1 88 ? -14.935 -1.133 5.524 1.00 84.94 88 VAL A C 1
ATOM 711 O O . VAL A 1 88 ? -14.384 -1.729 6.446 1.00 84.94 88 VAL A O 1
ATOM 714 N N . GLU A 1 89 ? -16.247 -0.909 5.532 1.00 80.88 89 GLU A N 1
ATOM 715 C CA . GLU A 1 89 ? -17.098 -1.378 6.623 1.00 80.88 89 GLU A CA 1
ATOM 716 C C . GLU A 1 89 ? -17.180 -2.910 6.635 1.00 80.88 89 GLU A C 1
ATOM 718 O O . GLU A 1 89 ? -17.500 -3.532 5.626 1.00 80.88 89 GLU A O 1
ATOM 723 N N . GLY A 1 90 ? -16.917 -3.512 7.798 1.00 79.81 90 GLY A N 1
ATOM 724 C CA . GLY A 1 90 ? -16.987 -4.963 7.984 1.00 79.81 90 GLY A CA 1
ATOM 725 C C . GLY A 1 90 ? -15.774 -5.739 7.465 1.00 79.81 90 GLY A C 1
ATOM 726 O O . GLY A 1 90 ? -15.729 -6.952 7.660 1.00 79.81 90 GLY A O 1
ATOM 727 N N . GLU A 1 91 ? -14.786 -5.063 6.875 1.00 83.31 91 GLU A N 1
ATOM 728 C CA . GLU A 1 91 ? -13.582 -5.688 6.330 1.00 83.31 91 GLU A CA 1
ATOM 729 C C . GLU A 1 91 ? -12.314 -5.061 6.926 1.00 83.31 91 GLU A C 1
ATOM 731 O O . GLU A 1 91 ? -12.271 -3.857 7.195 1.00 83.31 91 GLU A O 1
ATOM 736 N N . PRO A 1 92 ? -11.251 -5.850 7.141 1.00 82.75 92 PRO A N 1
ATOM 737 C CA . PRO A 1 92 ? -9.958 -5.335 7.564 1.00 82.75 92 PRO A CA 1
ATOM 738 C C . PRO A 1 92 ? -9.200 -4.720 6.383 1.00 82.75 92 PRO A C 1
ATOM 740 O O . PRO A 1 92 ? -8.126 -5.182 6.000 1.00 82.75 92 PRO A O 1
ATOM 743 N N . GLU A 1 93 ? -9.787 -3.686 5.787 1.00 89.12 93 GLU A N 1
ATOM 744 C CA . GLU A 1 93 ? -9.313 -3.067 4.559 1.00 89.12 93 GLU A CA 1
ATOM 745 C C . GLU A 1 93 ? -9.359 -1.540 4.620 1.00 89.12 93 GLU A C 1
ATOM 747 O O . GLU A 1 93 ? -10.290 -0.919 5.144 1.00 89.12 93 GLU A O 1
ATOM 752 N N . ILE A 1 94 ? -8.338 -0.937 4.014 1.00 90.50 94 ILE A N 1
ATOM 753 C CA . ILE A 1 94 ? -8.178 0.502 3.872 1.00 90.50 94 ILE A CA 1
ATOM 754 C C . ILE A 1 94 ? -7.918 0.827 2.413 1.00 90.50 94 ILE A C 1
ATOM 756 O O . ILE A 1 94 ? -7.097 0.185 1.756 1.00 90.50 94 ILE A O 1
ATOM 760 N N . VAL A 1 95 ? -8.601 1.855 1.920 1.00 90.94 95 VAL A N 1
ATOM 761 C CA . VAL A 1 95 ? -8.506 2.284 0.528 1.00 90.94 95 VAL A CA 1
ATOM 762 C C . VAL A 1 95 ? -8.074 3.737 0.460 1.00 90.94 95 VAL A C 1
ATOM 764 O O . VAL A 1 95 ? -8.686 4.590 1.098 1.00 90.94 95 VAL A O 1
ATOM 767 N N . TRP A 1 96 ? -7.072 4.027 -0.368 1.00 92.62 96 TRP A N 1
ATOM 768 C CA . TRP A 1 96 ? -6.659 5.372 -0.756 1.00 92.62 96 TRP A CA 1
ATOM 769 C C . TRP A 1 96 ? -7.098 5.664 -2.184 1.00 92.62 96 TRP A C 1
ATOM 771 O O . TRP A 1 96 ? -6.983 4.816 -3.069 1.00 92.62 96 TRP A O 1
ATOM 781 N N . ARG A 1 97 ? -7.557 6.895 -2.410 1.00 90.75 97 ARG A N 1
ATOM 782 C CA . ARG A 1 97 ? -7.855 7.435 -3.741 1.00 90.75 97 ARG A CA 1
ATOM 783 C C . ARG A 1 97 ? -7.363 8.867 -3.875 1.00 90.75 97 ARG A C 1
ATOM 785 O O . ARG A 1 97 ? -7.287 9.598 -2.883 1.00 90.75 97 ARG A O 1
ATOM 792 N N . VAL A 1 98 ? -7.092 9.299 -5.102 1.00 87.56 98 VAL A N 1
ATOM 793 C CA . VAL A 1 98 ? -6.706 10.688 -5.377 1.00 87.56 98 VAL A CA 1
ATOM 794 C C . VAL A 1 98 ? -7.885 11.622 -5.083 1.00 87.56 98 VAL A C 1
ATOM 796 O O . VAL A 1 98 ? -8.996 11.432 -5.579 1.00 87.56 98 VAL A O 1
ATOM 799 N N . LYS A 1 99 ? -7.675 12.671 -4.273 1.00 86.56 99 LYS A N 1
ATOM 800 C CA . LYS A 1 99 ? -8.753 13.590 -3.850 1.00 86.56 99 LYS A CA 1
ATOM 801 C C . LYS A 1 99 ? -9.453 14.281 -5.016 1.00 86.56 99 LYS A C 1
ATOM 803 O O . LYS A 1 99 ? -10.664 14.495 -4.933 1.00 86.56 99 LYS A O 1
ATOM 808 N N . LYS A 1 100 ? -8.689 14.659 -6.046 1.00 83.62 100 LYS A N 1
ATOM 809 C CA . LYS A 1 100 ? -9.117 15.554 -7.130 1.00 83.62 100 LYS A CA 1
ATOM 810 C C . LYS A 1 100 ? -10.059 14.882 -8.127 1.00 83.62 100 LYS A C 1
ATOM 812 O O . LYS A 1 100 ? -11.102 15.447 -8.432 1.00 83.62 100 LYS A O 1
ATOM 817 N N . ASP A 1 101 ? -9.688 13.714 -8.636 1.00 82.25 101 ASP A N 1
ATOM 818 C CA . ASP A 1 101 ? -10.414 13.014 -9.706 1.00 82.25 101 ASP A CA 1
ATOM 819 C C . ASP A 1 101 ? -11.024 11.684 -9.248 1.00 82.25 101 ASP A C 1
ATOM 821 O O . ASP A 1 101 ? -11.735 11.039 -10.015 1.00 82.25 101 ASP A O 1
ATOM 825 N N . LYS A 1 102 ? -10.783 11.296 -7.986 1.00 76.50 102 LYS A N 1
ATOM 826 C CA . LYS A 1 102 ? -11.210 10.020 -7.397 1.00 76.50 102 LYS A CA 1
ATOM 827 C C . LYS A 1 102 ? -10.723 8.804 -8.190 1.00 76.50 102 LYS A C 1
ATOM 829 O O . LYS A 1 102 ? -11.260 7.714 -8.006 1.00 76.50 102 LYS A O 1
ATOM 834 N N . SER A 1 103 ? -9.730 8.995 -9.055 1.00 73.44 103 SER A N 1
ATOM 835 C CA . SER A 1 103 ? -9.122 7.940 -9.843 1.00 73.44 103 SER A CA 1
ATOM 836 C C . SER A 1 103 ? -8.029 7.249 -9.033 1.00 73.44 103 SER A C 1
ATOM 838 O O . SER A 1 103 ? -7.444 7.841 -8.124 1.00 73.44 103 SER A O 1
ATOM 840 N N . ILE A 1 104 ? -7.793 5.988 -9.396 1.00 67.25 104 ILE A N 1
ATOM 841 C CA . ILE A 1 104 ? -6.760 5.092 -8.869 1.00 67.25 104 ILE A CA 1
ATOM 842 C C . ILE A 1 104 ? -6.954 4.722 -7.391 1.00 67.25 104 ILE A C 1
ATOM 844 O O . ILE A 1 104 ? -7.169 5.557 -6.516 1.00 67.25 104 ILE A O 1
ATOM 848 N N . PHE A 1 105 ? -6.869 3.417 -7.135 1.00 79.38 105 PHE A N 1
ATOM 849 C CA . PHE A 1 105 ? -7.124 2.800 -5.841 1.00 79.38 105 PHE A CA 1
ATOM 850 C C . PHE A 1 105 ? -5.854 2.110 -5.360 1.00 79.38 105 PHE A C 1
ATOM 852 O O . PHE A 1 105 ? -5.380 1.175 -6.012 1.00 79.38 105 PHE A O 1
ATOM 859 N N . VAL A 1 106 ? -5.338 2.551 -4.214 1.00 90.25 106 VAL A N 1
ATOM 860 C CA . VAL A 1 106 ? -4.423 1.729 -3.420 1.00 90.25 106 VAL A CA 1
ATOM 861 C C . VAL A 1 106 ? -5.234 1.085 -2.316 1.00 90.25 106 VAL A C 1
ATOM 863 O O . VAL A 1 106 ? -5.995 1.774 -1.640 1.00 90.25 106 VAL A O 1
ATOM 866 N N . ARG A 1 107 ? -5.104 -0.225 -2.141 1.00 90.94 107 ARG A N 1
ATOM 867 C CA . ARG A 1 107 ? -5.784 -0.967 -1.076 1.00 90.94 107 ARG A CA 1
ATOM 868 C C . ARG A 1 107 ? -4.735 -1.608 -0.192 1.00 90.94 107 ARG A C 1
ATOM 870 O O . ARG A 1 107 ? -3.736 -2.088 -0.707 1.00 90.94 107 ARG A O 1
ATOM 877 N N . VAL A 1 108 ? -4.966 -1.648 1.108 1.00 91.75 108 VAL A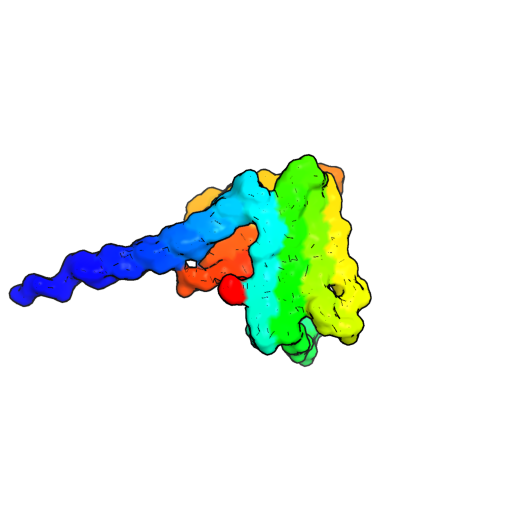 N 1
ATOM 878 C CA . VAL A 1 108 ? -4.205 -2.486 2.037 1.00 91.75 108 VAL A CA 1
ATOM 879 C C . VAL A 1 108 ? -5.225 -3.274 2.834 1.00 91.75 108 VAL A C 1
ATOM 881 O O . VAL A 1 108 ? -6.116 -2.673 3.434 1.00 91.75 108 VAL A O 1
ATOM 884 N N . TYR A 1 109 ? -5.137 -4.598 2.790 1.00 89.38 109 TYR A N 1
ATOM 885 C CA . TYR A 1 109 ? -6.147 -5.481 3.357 1.00 89.38 109 TYR A CA 1
ATOM 886 C C . TYR A 1 109 ? -5.538 -6.742 3.954 1.00 89.38 109 TYR A C 1
ATOM 888 O O . TYR A 1 109 ? -4.443 -7.161 3.587 1.00 89.38 109 TYR A O 1
ATOM 896 N N . GLU A 1 110 ? -6.268 -7.350 4.880 1.00 87.62 110 GLU A N 1
ATOM 897 C CA . GLU A 1 110 ? -5.959 -8.669 5.425 1.00 87.62 110 GLU A CA 1
ATOM 898 C C . GLU A 1 110 ? -6.875 -9.729 4.802 1.00 87.62 110 GLU A C 1
ATOM 900 O O . GLU A 1 110 ? -8.078 -9.511 4.643 1.00 87.62 110 GLU A O 1
ATOM 905 N N . ARG A 1 111 ? -6.300 -10.875 4.433 1.00 83.44 111 ARG A N 1
ATOM 906 C CA . ARG A 1 111 ? -7.028 -12.064 3.989 1.00 83.44 111 ARG A CA 1
ATOM 907 C C . ARG A 1 111 ? -6.312 -13.309 4.497 1.00 83.44 111 ARG A C 1
ATOM 909 O O . ARG A 1 111 ? -5.121 -13.475 4.258 1.00 83.44 111 ARG A O 1
ATOM 916 N N . ASP A 1 112 ? -7.060 -14.199 5.141 1.00 83.19 112 ASP A N 1
ATOM 917 C CA . ASP A 1 112 ? -6.574 -15.490 5.645 1.00 83.19 112 ASP A CA 1
ATOM 918 C C . ASP A 1 112 ? -5.348 -15.373 6.581 1.00 83.19 112 ASP A C 1
ATOM 920 O O . ASP A 1 112 ? -4.496 -16.257 6.637 1.00 83.19 112 ASP A O 1
ATOM 924 N N . GLY A 1 113 ? -5.268 -14.282 7.352 1.00 80.62 113 GLY A N 1
ATOM 925 C CA . GLY A 1 113 ? -4.170 -13.974 8.272 1.00 80.62 113 GLY A CA 1
ATOM 926 C C . GLY A 1 113 ? -2.965 -13.293 7.619 1.00 80.62 113 GLY A C 1
ATOM 927 O O . GLY A 1 113 ? -2.021 -12.943 8.327 1.00 80.62 113 GLY A O 1
ATOM 928 N N . GLN A 1 114 ? -3.011 -13.075 6.307 1.00 82.88 114 GLN A N 1
ATOM 929 C CA . GLN A 1 114 ? -1.937 -12.501 5.508 1.00 82.88 114 GLN A CA 1
ATOM 930 C C . GLN A 1 114 ? -2.295 -11.080 5.063 1.00 82.88 114 GLN A C 1
ATOM 932 O O . GLN A 1 114 ? -3.456 -10.777 4.779 1.00 82.88 114 GLN A O 1
ATOM 937 N N . ILE A 1 115 ? -1.306 -10.187 5.011 1.00 87.38 115 ILE A N 1
ATOM 938 C CA . ILE A 1 115 ? -1.516 -8.8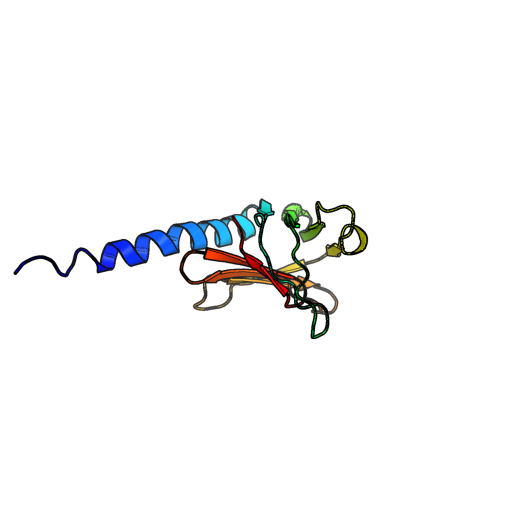13 4.544 1.00 87.38 115 ILE A CA 1
ATOM 939 C C . ILE A 1 115 ? -1.217 -8.743 3.060 1.00 87.38 115 ILE A C 1
ATOM 941 O O . ILE A 1 115 ? -0.228 -9.293 2.589 1.00 87.38 115 ILE A O 1
ATOM 945 N N . TYR A 1 116 ? -2.046 -7.993 2.351 1.00 87.19 116 TYR A N 1
ATOM 946 C CA . TYR A 1 116 ? -1.837 -7.654 0.963 1.00 87.19 116 TYR A CA 1
ATOM 947 C C . TYR A 1 116 ? -1.930 -6.144 0.787 1.00 87.19 116 TYR A C 1
ATOM 949 O O . TYR A 1 116 ? -2.724 -5.475 1.454 1.00 87.19 116 TYR A O 1
ATOM 957 N N . PHE A 1 117 ? -1.177 -5.601 -0.161 1.00 89.25 117 PHE A N 1
ATOM 958 C CA . PHE A 1 117 ? -1.504 -4.307 -0.742 1.00 89.25 117 PHE A CA 1
ATOM 959 C C . PHE A 1 117 ? -1.828 -4.461 -2.219 1.00 89.25 117 PHE A C 1
ATOM 961 O O . PHE A 1 117 ? -1.257 -5.303 -2.897 1.00 89.25 117 PHE A O 1
ATOM 968 N N . ALA A 1 118 ? -2.763 -3.669 -2.731 1.00 87.00 118 ALA A N 1
ATOM 969 C CA . ALA A 1 118 ? -3.077 -3.637 -4.145 1.00 87.00 118 ALA A CA 1
ATOM 970 C C . ALA A 1 118 ? -2.855 -2.253 -4.741 1.00 87.00 118 ALA A C 1
ATOM 972 O O . ALA A 1 118 ? -3.322 -1.262 -4.185 1.00 87.00 118 ALA A O 1
ATOM 973 N N . TRP A 1 119 ? -2.198 -2.203 -5.896 1.00 85.00 119 TRP A N 1
ATOM 974 C CA . TRP A 1 119 ? -1.892 -0.995 -6.654 1.00 85.00 119 TRP A CA 1
ATOM 975 C C . TRP A 1 119 ? -2.434 -1.137 -8.078 1.00 85.00 119 TRP A C 1
ATOM 977 O O . TRP A 1 119 ? -2.094 -2.087 -8.784 1.00 85.00 119 TRP A O 1
ATOM 987 N N . HIS A 1 120 ? -3.332 -0.239 -8.500 1.00 77.12 120 HIS A N 1
ATOM 988 C CA . HIS A 1 120 ? -4.045 -0.343 -9.791 1.00 77.12 120 HIS A CA 1
ATOM 989 C C . HIS A 1 120 ? -4.717 -1.709 -10.024 1.00 77.12 120 HIS A C 1
ATOM 991 O O . HIS A 1 120 ? -4.746 -2.225 -11.138 1.00 77.12 120 HIS A O 1
ATOM 997 N N . GLY A 1 121 ? -5.246 -2.319 -8.960 1.00 75.06 121 GLY A N 1
ATOM 998 C CA . GLY A 1 121 ? -5.899 -3.632 -9.021 1.00 75.06 121 GLY A CA 1
ATOM 999 C C . GLY A 1 121 ? -4.952 -4.836 -8.994 1.00 75.06 121 GLY A C 1
ATOM 1000 O O . GLY A 1 121 ? -5.431 -5.963 -8.893 1.00 75.06 121 GLY A O 1
ATOM 1001 N N . ARG A 1 122 ? -3.631 -4.626 -9.011 1.00 78.19 122 ARG A N 1
ATOM 1002 C CA . ARG A 1 122 ? -2.628 -5.690 -8.846 1.00 78.19 122 ARG A CA 1
ATOM 1003 C C . ARG A 1 122 ? -2.338 -5.874 -7.371 1.00 78.19 122 ARG A C 1
ATOM 1005 O O . ARG A 1 122 ? -2.079 -4.876 -6.716 1.00 78.19 122 ARG A O 1
ATOM 1012 N N . SER A 1 123 ? -2.433 -7.097 -6.857 1.00 82.19 123 SER A N 1
ATOM 1013 C CA . SER A 1 123 ? -2.275 -7.386 -5.426 1.00 82.19 123 SER A CA 1
ATOM 1014 C C . SER A 1 123 ? -0.931 -8.017 -5.118 1.00 82.19 123 SER A C 1
ATOM 1016 O O . SER A 1 123 ? -0.417 -8.804 -5.907 1.00 82.19 123 SER A O 1
ATOM 1018 N N . PHE A 1 124 ? -0.426 -7.688 -3.940 1.00 81.81 124 PHE A N 1
ATOM 1019 C CA . PHE A 1 124 ? 0.911 -7.987 -3.487 1.00 81.81 124 PHE A CA 1
ATOM 1020 C C . PHE A 1 124 ? 0.868 -8.495 -2.058 1.00 81.81 124 PHE A C 1
ATOM 1022 O O . PHE A 1 124 ? 0.405 -7.773 -1.178 1.00 81.81 124 PHE A O 1
ATOM 1029 N N . GLU A 1 125 ? 1.292 -9.735 -1.842 1.00 85.25 125 GLU A N 1
ATOM 1030 C CA . GLU A 1 125 ? 1.411 -10.330 -0.514 1.00 85.25 125 GLU A CA 1
ATOM 1031 C C . GLU A 1 125 ? 2.582 -9.699 0.246 1.00 85.25 125 GLU A C 1
ATOM 1033 O O . GLU A 1 125 ? 3.667 -9.547 -0.294 1.00 85.25 125 GLU A O 1
ATOM 1038 N N . VAL A 1 126 ? 2.354 -9.274 1.484 1.00 83.06 126 VAL A N 1
ATOM 1039 C CA . VAL A 1 126 ? 3.344 -8.580 2.319 1.00 83.06 126 VAL A CA 1
ATOM 1040 C C . VAL A 1 126 ? 4.002 -9.562 3.269 1.00 83.06 126 VAL A C 1
ATOM 1042 O O . VAL A 1 126 ? 3.277 -10.269 3.955 1.00 83.06 126 VAL A O 1
ATOM 1045 N N . ASP A 1 127 ? 5.321 -9.505 3.423 1.00 72.88 127 ASP A N 1
ATOM 1046 C CA . ASP A 1 127 ? 6.055 -10.302 4.421 1.00 72.88 127 ASP A CA 1
ATOM 1047 C C . ASP A 1 127 ? 5.827 -9.853 5.888 1.00 72.88 127 ASP A C 1
ATOM 1049 O O . ASP A 1 127 ? 5.613 -8.640 6.191 1.00 72.88 127 ASP A O 1
#

Secondary structure (DSSP, 8-state):
---SSSHHHHHHHHHHHHHHHHHHHHHH-EEEE--S-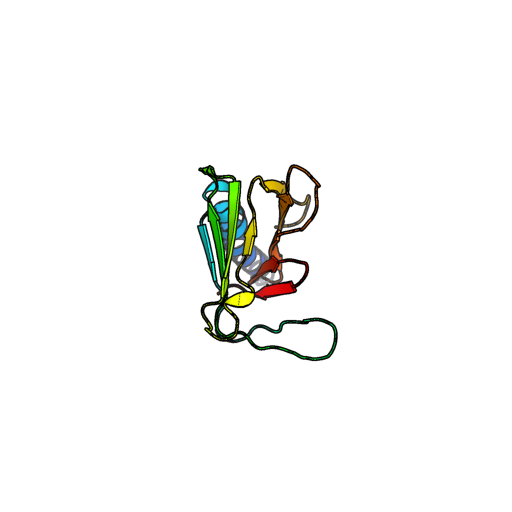EEEESSSS-EEEES-EEEEEEGGGTEEEEEE-SGGGGGG-EEE-SEEEEEPTTSSEEEEEETTT---EEEEEEETTEEEEEETTEEEEE-

Foldseek 3Di:
DPPDVVVVVVQVVLQVVLLVVLVCCQPVWAKWKFAQADFDDDPPDDGDGQHMWMWTADNVFRKIWIARPDPVCRVVTDMAGQWDKDDDPPFSKMWIAHPPPRDWIWMWGDDPSWIWIDGRNGIGTTD

Organism: NCBI:txid2726742

pLDDT: mean 76.05, std 16.99, range [38.88, 94.25]